Protein AF-A0A7W1KP41-F1 (afdb_monomer_lite)

Foldseek 3Di:
DDPVVVVVVVVVCCCVVVVVVVVVLVVVCVPDPLLRVLVVVVVVVVVVVQVVCVVVVNDHDDPVNVVVCVVVVCCCRVVNRSVSD

Structure (mmCIF, N/CA/C/O backbone):
data_AF-A0A7W1KP41-F1
#
_entry.id   AF-A0A7W1KP41-F1
#
loop_
_atom_site.group_PDB
_atom_site.id
_atom_site.type_symbol
_atom_site.label_atom_id
_atom_site.label_alt_id
_atom_site.label_comp_id
_atom_site.label_asym_id
_atom_site.label_entity_id
_atom_site.label_seq_id
_atom_site.pdbx_PDB_ins_code
_atom_site.Cartn_x
_atom_site.Cartn_y
_atom_site.Cartn_z
_atom_site.occupancy
_atom_site.B_iso_or_equiv
_atom_site.auth_seq_id
_atom_site.auth_comp_id
_atom_site.auth_asym_id
_atom_site.auth_atom_id
_atom_site.pdbx_PDB_model_num
ATOM 1 N N . MET A 1 1 ? -7.142 -34.700 2.850 1.00 63.41 1 MET A N 1
ATOM 2 C CA . MET A 1 1 ? -5.903 -34.072 2.326 1.00 63.41 1 MET A CA 1
ATOM 3 C C . MET A 1 1 ? -4.867 -33.981 3.436 1.00 63.41 1 MET A C 1
ATOM 5 O O . MET A 1 1 ? -5.101 -33.265 4.404 1.00 63.41 1 MET A O 1
ATOM 9 N N . GLY A 1 2 ? -3.759 -34.720 3.329 1.00 84.06 2 GLY A N 1
ATOM 10 C CA . GLY A 1 2 ? -2.669 -34.653 4.310 1.00 84.06 2 GLY A CA 1
ATOM 11 C C . GLY A 1 2 ? -1.972 -33.287 4.314 1.00 84.06 2 GLY A C 1
ATOM 12 O O . GLY A 1 2 ? -1.969 -32.587 3.301 1.00 84.06 2 GLY A O 1
ATOM 13 N N . THR A 1 3 ? -1.365 -32.909 5.441 1.00 87.75 3 THR A N 1
ATOM 14 C CA . THR A 1 3 ? -0.712 -31.602 5.658 1.00 87.75 3 THR A CA 1
ATOM 15 C C . THR A 1 3 ? 0.293 -31.235 4.558 1.00 87.75 3 THR A C 1
ATOM 17 O O . THR A 1 3 ? 0.340 -30.087 4.132 1.00 87.75 3 THR A O 1
ATOM 20 N N . ARG A 1 4 ? 1.022 -32.218 4.011 1.00 90.19 4 ARG A N 1
ATOM 21 C CA . ARG A 1 4 ? 1.995 -32.022 2.918 1.00 90.19 4 ARG A CA 1
ATOM 22 C C . ARG A 1 4 ? 1.365 -31.482 1.629 1.00 90.19 4 ARG A C 1
ATOM 24 O O . ARG A 1 4 ? 1.933 -30.600 0.999 1.00 90.19 4 ARG A O 1
ATOM 31 N N . TRP A 1 5 ? 0.171 -31.956 1.272 1.00 93.69 5 TRP A N 1
ATOM 32 C CA . TRP A 1 5 ? -0.550 -31.481 0.086 1.00 93.69 5 TRP A CA 1
ATOM 33 C C . TRP A 1 5 ? -1.063 -30.051 0.254 1.00 93.69 5 TRP A C 1
ATOM 35 O O . TRP A 1 5 ? -1.014 -29.269 -0.690 1.00 93.69 5 TRP A O 1
ATOM 45 N N . LYS A 1 6 ? -1.500 -29.682 1.465 1.00 91.62 6 LYS A N 1
ATOM 46 C CA . LYS A 1 6 ? -1.883 -28.296 1.775 1.00 91.62 6 LYS A CA 1
ATOM 47 C C . LYS A 1 6 ? -0.688 -27.350 1.643 1.00 91.62 6 LYS A C 1
ATOM 49 O O . LYS A 1 6 ? -0.832 -26.280 1.067 1.00 91.62 6 LYS A O 1
ATOM 54 N N . ILE A 1 7 ? 0.486 -27.772 2.121 1.00 93.88 7 ILE A N 1
ATOM 55 C CA . ILE A 1 7 ? 1.735 -27.008 1.993 1.00 93.88 7 ILE A CA 1
ATOM 56 C C . ILE A 1 7 ? 2.117 -26.839 0.517 1.00 93.88 7 ILE A C 1
ATOM 58 O O . ILE A 1 7 ? 2.380 -25.721 0.090 1.00 93.88 7 ILE A O 1
ATOM 62 N N . ALA A 1 8 ? 2.090 -27.913 -0.276 1.00 95.50 8 ALA A N 1
ATOM 63 C CA . ALA A 1 8 ? 2.421 -27.846 -1.701 1.00 95.50 8 ALA A CA 1
ATOM 64 C C . ALA A 1 8 ? 1.507 -26.876 -2.469 1.00 95.50 8 ALA A C 1
ATOM 66 O O . ALA A 1 8 ? 1.990 -26.056 -3.245 1.00 95.50 8 ALA A O 1
ATOM 67 N N . ILE A 1 9 ? 0.197 -26.919 -2.206 1.00 95.12 9 ILE A N 1
ATOM 68 C CA . ILE A 1 9 ? -0.769 -26.001 -2.825 1.00 95.12 9 ILE A CA 1
ATOM 69 C C . ILE A 1 9 ? -0.543 -24.561 -2.354 1.00 95.12 9 ILE A C 1
ATOM 71 O O . ILE A 1 9 ? -0.616 -23.645 -3.168 1.00 95.12 9 ILE A O 1
ATOM 75 N N . ALA A 1 10 ? -0.229 -24.346 -1.073 1.00 92.81 10 ALA A N 1
ATOM 76 C CA . ALA A 1 10 ? 0.096 -23.017 -0.563 1.00 92.81 10 ALA A CA 1
ATOM 77 C C . ALA A 1 10 ? 1.338 -22.434 -1.257 1.00 92.81 10 ALA A C 1
ATOM 79 O O . ALA A 1 10 ? 1.294 -21.295 -1.713 1.00 92.81 10 ALA A O 1
ATOM 80 N N . PHE A 1 11 ? 2.407 -23.222 -1.417 1.00 95.06 11 PHE A N 1
ATOM 81 C CA . PHE A 1 11 ? 3.593 -22.798 -2.167 1.00 95.06 11 PHE A CA 1
ATOM 82 C C . PHE A 1 11 ? 3.278 -22.516 -3.631 1.00 95.06 11 PHE A C 1
ATOM 84 O O . PHE A 1 11 ? 3.682 -21.480 -4.148 1.00 95.06 11 PHE A O 1
ATOM 91 N N . PHE A 1 12 ? 2.530 -23.400 -4.291 1.00 95.25 12 PHE A N 1
ATOM 92 C CA . PHE A 1 12 ? 2.112 -23.189 -5.673 1.00 95.25 12 PHE A CA 1
ATOM 93 C C . PHE A 1 12 ? 1.336 -21.876 -5.830 1.00 95.25 12 PHE A C 1
ATOM 95 O O . PHE A 1 12 ? 1.660 -21.074 -6.701 1.00 95.25 12 PHE A O 1
ATOM 102 N N . ALA A 1 13 ? 0.366 -21.615 -4.950 1.00 93.50 13 ALA A N 1
ATOM 103 C CA . ALA A 1 13 ? -0.401 -20.376 -4.958 1.00 93.50 13 ALA A CA 1
ATOM 104 C C . ALA A 1 13 ? 0.505 -19.153 -4.760 1.00 93.50 13 ALA A C 1
ATOM 106 O O . ALA A 1 13 ? 0.412 -18.201 -5.530 1.00 93.50 13 ALA A O 1
ATOM 107 N N . VAL A 1 14 ? 1.416 -19.190 -3.782 1.00 92.75 14 VAL A N 1
ATOM 108 C CA . VAL A 1 14 ? 2.383 -18.103 -3.572 1.00 92.75 14 VAL A CA 1
ATOM 109 C C . VAL A 1 14 ? 3.203 -17.872 -4.838 1.00 92.75 14 VAL A C 1
ATOM 111 O O . VAL A 1 14 ? 3.203 -16.757 -5.341 1.00 92.75 14 VAL A O 1
ATOM 114 N N . TYR A 1 15 ? 3.830 -18.903 -5.407 1.00 91.94 15 TYR A N 1
ATOM 115 C CA . TYR A 1 15 ? 4.679 -18.748 -6.591 1.00 91.94 15 TYR A CA 1
ATOM 116 C C . TYR A 1 15 ? 3.926 -18.235 -7.815 1.00 91.94 15 TYR A C 1
ATOM 118 O O . TYR A 1 15 ? 4.433 -17.359 -8.512 1.00 91.94 15 TYR A O 1
ATOM 126 N N . VAL A 1 16 ? 2.723 -18.744 -8.074 1.00 93.69 16 VAL A N 1
ATOM 127 C CA . VAL A 1 16 ? 1.944 -18.338 -9.246 1.00 93.69 16 VAL A CA 1
ATOM 128 C C . VAL A 1 16 ? 1.412 -16.920 -9.077 1.00 93.69 16 VAL A C 1
ATOM 130 O O . VAL A 1 16 ? 1.636 -16.082 -9.948 1.00 93.69 16 VAL A O 1
ATOM 133 N N . PHE A 1 17 ? 0.748 -16.617 -7.959 1.00 90.56 17 PHE A N 1
ATOM 134 C CA . PHE A 1 17 ? 0.137 -15.302 -7.771 1.00 90.56 17 PHE A CA 1
ATOM 135 C C . PHE A 1 17 ? 1.186 -14.205 -7.579 1.00 90.56 17 PHE A C 1
ATOM 137 O O . PHE A 1 17 ? 1.064 -13.152 -8.202 1.00 90.56 17 PHE A O 1
ATOM 144 N N . TRP A 1 18 ? 2.245 -14.441 -6.794 1.00 85.75 18 TRP A N 1
ATOM 145 C CA . TRP A 1 18 ? 3.330 -13.459 -6.684 1.00 85.75 18 TRP A CA 1
ATOM 146 C C . TRP A 1 18 ? 4.145 -13.359 -7.973 1.00 85.75 18 TRP A C 1
ATOM 148 O O . TRP A 1 18 ? 4.432 -12.250 -8.424 1.00 85.75 18 TRP A O 1
ATOM 158 N N . GLY A 1 19 ? 4.473 -14.482 -8.615 1.00 85.75 19 GLY A N 1
ATOM 159 C CA . GLY A 1 19 ? 5.206 -14.478 -9.882 1.00 85.75 19 GLY A CA 1
ATOM 160 C C . GLY A 1 19 ? 4.478 -13.688 -10.971 1.00 85.75 19 GLY A C 1
ATOM 161 O O . GLY A 1 19 ? 5.082 -12.850 -11.639 1.00 85.75 19 GLY A O 1
ATOM 162 N N . MET A 1 20 ? 3.160 -13.872 -11.091 1.00 87.56 20 MET A N 1
ATOM 163 C CA . MET A 1 20 ? 2.335 -13.122 -12.038 1.00 87.56 20 MET A CA 1
ATOM 164 C C . MET A 1 20 ? 2.348 -11.617 -11.752 1.00 87.56 20 MET A C 1
ATOM 166 O O . MET A 1 20 ? 2.397 -10.824 -12.690 1.00 87.56 20 MET A O 1
ATOM 170 N N . THR A 1 21 ? 2.351 -11.205 -10.478 1.00 85.69 21 THR A N 1
ATOM 171 C CA . THR A 1 21 ? 2.432 -9.776 -10.141 1.00 85.69 21 THR A CA 1
ATOM 172 C C . THR A 1 21 ? 3.764 -9.149 -10.542 1.00 85.69 21 THR A C 1
ATOM 174 O O . THR A 1 21 ? 3.750 -8.032 -11.050 1.00 85.69 21 THR A O 1
ATOM 177 N N . TYR A 1 22 ? 4.886 -9.866 -10.411 1.00 84.94 22 TYR A N 1
ATOM 178 C CA . TYR A 1 22 ? 6.183 -9.380 -10.896 1.00 84.94 22 TYR A CA 1
ATOM 179 C C . TYR A 1 22 ? 6.222 -9.262 -12.417 1.00 84.94 22 TYR A C 1
ATOM 181 O O . TYR A 1 22 ? 6.716 -8.270 -12.947 1.00 84.94 22 TYR A O 1
ATOM 189 N N . LEU A 1 23 ? 5.657 -10.242 -13.127 1.00 86.06 23 LEU A N 1
ATOM 190 C CA . LEU A 1 23 ? 5.552 -10.176 -14.582 1.00 86.06 23 LEU A CA 1
ATOM 191 C C . LEU A 1 23 ? 4.711 -8.971 -15.027 1.00 86.06 23 LEU A C 1
ATOM 193 O O . LEU A 1 23 ? 5.112 -8.240 -15.928 1.00 86.06 23 LEU A O 1
ATOM 197 N N . ALA A 1 24 ? 3.571 -8.737 -14.372 1.00 86.88 24 ALA A N 1
ATOM 198 C CA . ALA A 1 24 ? 2.711 -7.594 -14.658 1.00 86.88 24 ALA A CA 1
ATOM 199 C C . ALA A 1 24 ? 3.401 -6.254 -14.355 1.00 86.88 24 ALA A C 1
ATOM 201 O O . ALA A 1 24 ? 3.277 -5.327 -15.149 1.00 86.88 24 ALA A O 1
ATOM 202 N N . MET A 1 25 ? 4.146 -6.156 -13.245 1.00 86.19 25 MET A N 1
ATOM 203 C CA . MET A 1 25 ? 4.949 -4.971 -12.918 1.00 86.19 25 MET A CA 1
ATOM 204 C C . MET A 1 25 ? 5.981 -4.697 -14.002 1.00 86.19 25 MET A C 1
ATOM 206 O O . MET A 1 25 ? 5.980 -3.599 -14.543 1.00 86.19 25 MET A O 1
ATOM 210 N N . ARG A 1 26 ? 6.768 -5.707 -14.394 1.00 85.31 26 ARG A N 1
ATOM 211 C CA . ARG A 1 26 ? 7.792 -5.574 -15.438 1.00 85.31 26 ARG A CA 1
ATOM 212 C C . ARG A 1 26 ? 7.234 -4.970 -16.729 1.00 85.31 26 ARG A C 1
ATOM 214 O O . ARG A 1 26 ? 7.871 -4.102 -17.305 1.00 85.31 26 ARG A O 1
ATOM 221 N N . VAL A 1 27 ? 6.060 -5.419 -17.173 1.00 90.50 27 VAL A N 1
ATOM 222 C CA . VAL A 1 27 ? 5.422 -4.887 -18.390 1.00 90.50 27 VAL A CA 1
ATOM 223 C C . VAL A 1 27 ? 4.837 -3.492 -18.148 1.00 90.50 27 VAL A C 1
ATOM 225 O O . VAL A 1 27 ? 4.958 -2.610 -18.991 1.00 90.50 27 VAL A O 1
ATOM 228 N N . ALA A 1 28 ? 4.203 -3.259 -16.997 1.00 87.00 28 ALA A N 1
ATOM 229 C CA . ALA A 1 28 ? 3.575 -1.977 -16.691 1.00 87.00 28 ALA A CA 1
ATOM 230 C C . ALA A 1 28 ? 4.594 -0.836 -16.558 1.00 87.00 28 ALA A C 1
ATOM 232 O O . ALA A 1 28 ? 4.304 0.285 -16.985 1.00 87.00 28 ALA A O 1
ATOM 233 N N . VAL A 1 29 ? 5.782 -1.110 -16.004 1.00 87.75 29 VAL A N 1
ATOM 234 C CA . VAL A 1 29 ? 6.813 -0.082 -15.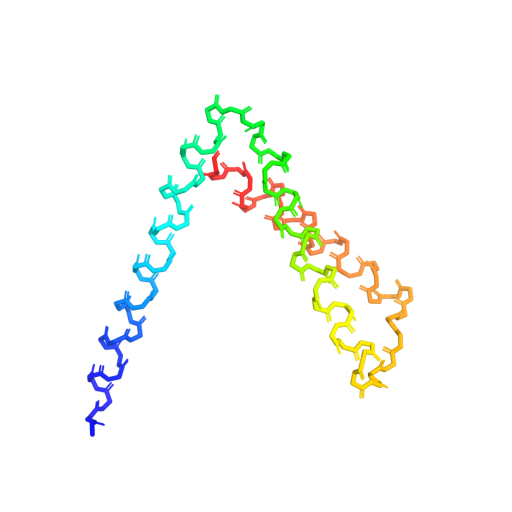802 1.00 87.75 29 VAL A CA 1
ATOM 235 C C . VAL A 1 29 ? 7.451 0.420 -17.096 1.00 87.75 29 VAL A C 1
ATOM 237 O O . VAL A 1 29 ? 8.039 1.498 -17.105 1.00 87.75 29 VAL A O 1
ATOM 240 N N . GLU A 1 30 ? 7.272 -0.299 -18.207 1.00 88.75 30 GLU A N 1
ATOM 241 C CA . GLU A 1 30 ? 7.672 0.177 -19.537 1.00 88.75 30 GLU A CA 1
ATOM 242 C C . GLU A 1 30 ? 6.871 1.415 -19.974 1.00 88.75 30 GLU A C 1
ATOM 244 O O . GLU A 1 30 ? 7.350 2.198 -20.789 1.00 88.75 30 GLU A O 1
ATOM 249 N N . GLN A 1 31 ? 5.659 1.603 -19.435 1.00 90.62 31 GLN A N 1
ATOM 250 C CA . GLN A 1 31 ? 4.744 2.691 -19.807 1.00 90.62 31 GLN A CA 1
ATOM 251 C C . GLN A 1 31 ? 4.412 3.629 -18.636 1.00 90.62 31 GLN A C 1
ATOM 253 O O . GLN A 1 31 ? 4.058 4.788 -18.847 1.00 90.62 31 GLN A O 1
ATOM 258 N N . ILE A 1 32 ? 4.496 3.140 -17.396 1.00 88.12 32 ILE A N 1
ATOM 259 C CA . ILE A 1 32 ? 4.101 3.865 -16.184 1.00 88.12 32 ILE A CA 1
ATOM 260 C C . ILE A 1 32 ? 5.298 3.927 -15.229 1.00 88.12 32 ILE A C 1
ATOM 262 O O . ILE A 1 32 ? 5.831 2.883 -14.878 1.00 88.12 32 ILE A O 1
ATOM 266 N N . PRO A 1 33 ? 5.694 5.101 -14.707 1.00 88.50 33 PRO A N 1
ATOM 267 C CA . PRO A 1 33 ? 6.785 5.181 -13.739 1.00 88.50 33 PRO A CA 1
ATOM 268 C C . PRO A 1 33 ? 6.580 4.233 -12.534 1.00 88.50 33 PRO A C 1
ATOM 270 O O . PRO A 1 33 ? 5.478 4.222 -11.969 1.00 88.50 33 PRO A O 1
ATOM 273 N N . PRO A 1 34 ? 7.614 3.496 -12.077 1.00 84.75 34 PRO A N 1
ATOM 274 C CA . PRO A 1 34 ? 7.477 2.446 -11.059 1.00 84.75 34 PRO A CA 1
ATOM 275 C C . PRO A 1 34 ? 6.776 2.891 -9.772 1.00 84.75 34 PRO A C 1
ATOM 277 O O . PRO A 1 34 ? 5.851 2.234 -9.293 1.00 84.75 34 PRO A O 1
ATOM 280 N N . TYR A 1 35 ? 7.137 4.062 -9.238 1.00 84.75 35 TYR A N 1
ATOM 281 C CA . TYR A 1 35 ? 6.511 4.598 -8.026 1.00 84.75 35 TYR A CA 1
ATOM 282 C C . TYR A 1 35 ? 5.039 4.975 -8.220 1.00 84.75 35 TYR A C 1
ATOM 284 O O . TYR A 1 35 ? 4.244 4.816 -7.294 1.00 84.75 35 TYR A O 1
ATOM 292 N N . LEU A 1 36 ? 4.656 5.443 -9.412 1.00 87.75 36 LEU A N 1
ATOM 293 C CA . LEU A 1 36 ? 3.265 5.774 -9.723 1.00 87.75 36 LEU A CA 1
ATOM 294 C C . LEU A 1 36 ? 2.430 4.499 -9.896 1.00 87.75 36 LEU A C 1
ATOM 296 O O . LEU A 1 36 ? 1.308 4.411 -9.391 1.00 87.75 36 LEU A O 1
ATOM 300 N N . MET A 1 37 ? 2.996 3.484 -10.548 1.00 87.69 37 MET A N 1
ATOM 301 C CA . MET A 1 37 ? 2.373 2.171 -10.688 1.00 87.69 37 MET A CA 1
ATOM 302 C C . MET A 1 37 ? 2.164 1.503 -9.318 1.00 87.69 37 MET A C 1
ATOM 304 O O . MET A 1 37 ? 1.045 1.121 -8.974 1.00 87.69 37 MET A O 1
ATOM 308 N N . ALA A 1 38 ? 3.211 1.421 -8.494 1.00 86.62 38 ALA A N 1
ATOM 309 C CA . ALA A 1 38 ? 3.109 0.874 -7.146 1.00 86.62 38 ALA A CA 1
ATOM 310 C C . ALA A 1 38 ? 2.135 1.697 -6.286 1.00 86.62 38 ALA A C 1
ATOM 312 O O . ALA A 1 38 ? 1.221 1.138 -5.678 1.00 86.62 38 ALA A O 1
ATOM 313 N N . GLY A 1 39 ? 2.278 3.026 -6.279 1.00 88.56 39 GLY A N 1
ATOM 314 C CA . GLY A 1 39 ? 1.459 3.936 -5.479 1.00 88.56 39 GLY A CA 1
ATOM 315 C C . GLY A 1 39 ? -0.025 3.826 -5.802 1.00 88.56 39 GLY A C 1
ATOM 316 O O . GLY A 1 39 ? -0.837 3.647 -4.896 1.00 88.56 39 GLY A O 1
ATOM 317 N N . SER A 1 40 ? -0.383 3.842 -7.087 1.00 90.50 40 SER A N 1
ATOM 318 C CA . SER A 1 40 ? -1.776 3.692 -7.522 1.00 90.50 40 SER A CA 1
ATOM 319 C C . SER A 1 40 ? -2.391 2.370 -7.056 1.00 90.50 40 SER A C 1
ATOM 321 O O . SER A 1 40 ? -3.513 2.371 -6.553 1.00 90.50 40 SER A O 1
ATOM 323 N N . ARG A 1 41 ? -1.646 1.257 -7.107 1.00 88.56 41 ARG A N 1
ATOM 324 C CA . ARG A 1 41 ? -2.111 -0.042 -6.596 1.00 88.56 41 ARG A CA 1
ATOM 325 C C . ARG A 1 41 ? -2.407 -0.003 -5.096 1.00 88.56 41 ARG A C 1
ATOM 327 O O . ARG A 1 41 ? -3.451 -0.497 -4.673 1.00 88.56 41 ARG A O 1
ATOM 334 N N . PHE A 1 42 ? -1.510 0.577 -4.295 1.00 89.00 42 PHE A N 1
ATOM 335 C CA . PHE A 1 42 ? -1.705 0.700 -2.846 1.00 89.00 42 PHE A CA 1
ATOM 336 C C . PHE A 1 42 ? -2.876 1.623 -2.503 1.00 89.00 42 PHE A C 1
ATOM 338 O O . PHE A 1 42 ? -3.669 1.290 -1.623 1.00 89.00 42 PHE A O 1
ATOM 345 N N . VAL A 1 43 ? -3.028 2.741 -3.218 1.00 92.31 43 VAL A N 1
ATOM 346 C CA . VAL A 1 43 ? -4.149 3.670 -3.021 1.00 92.31 43 VAL A CA 1
ATOM 347 C C . VAL A 1 43 ? -5.474 3.005 -3.398 1.00 92.31 43 VAL A C 1
ATOM 349 O O . VAL A 1 43 ? -6.410 3.048 -2.607 1.00 92.31 43 VAL A O 1
ATOM 352 N N . LEU A 1 44 ? -5.551 2.319 -4.543 1.00 94.69 44 LEU A N 1
ATOM 353 C CA . LEU A 1 44 ? -6.745 1.574 -4.959 1.00 94.69 44 LEU A CA 1
ATOM 354 C C . LEU A 1 44 ? -7.126 0.490 -3.944 1.00 94.69 44 LEU A C 1
ATOM 356 O O . LEU A 1 44 ? -8.273 0.445 -3.501 1.00 94.69 44 LEU A O 1
ATOM 360 N N . ALA A 1 45 ? -6.172 -0.345 -3.525 1.00 92.81 45 ALA A N 1
ATOM 361 C CA . ALA A 1 45 ? -6.420 -1.385 -2.527 1.00 92.81 45 ALA A CA 1
ATOM 362 C C . ALA A 1 45 ? -6.857 -0.792 -1.177 1.00 92.81 45 ALA A C 1
ATOM 364 O O . ALA A 1 45 ? -7.827 -1.260 -0.580 1.00 92.81 45 ALA A O 1
ATOM 365 N N . GLY A 1 46 ? -6.181 0.265 -0.719 1.00 93.38 46 GLY A N 1
ATOM 366 C CA . GLY A 1 46 ? -6.521 0.975 0.511 1.00 93.38 46 GLY A CA 1
ATOM 367 C C . GLY A 1 46 ? -7.918 1.593 0.465 1.00 93.38 46 GLY A C 1
ATOM 368 O O . GLY A 1 46 ? -8.668 1.449 1.425 1.00 93.38 46 GLY A O 1
ATOM 369 N N . MET A 1 47 ? -8.307 2.210 -0.655 1.00 95.81 47 MET A N 1
ATOM 370 C CA . MET A 1 47 ? -9.655 2.758 -0.846 1.00 95.81 47 MET A CA 1
ATOM 371 C C . MET A 1 47 ? -10.724 1.667 -0.814 1.00 95.81 47 MET A C 1
ATOM 373 O O . MET A 1 47 ? -11.720 1.827 -0.113 1.00 95.81 47 MET A O 1
ATOM 377 N N . ILE A 1 48 ? -10.514 0.548 -1.515 1.00 96.88 48 ILE A N 1
ATOM 378 C CA . ILE A 1 48 ? -11.454 -0.584 -1.510 1.00 96.88 48 ILE A CA 1
ATOM 379 C C . ILE A 1 48 ? -11.643 -1.107 -0.083 1.00 96.88 48 ILE A C 1
ATOM 381 O O . ILE A 1 48 ? -12.776 -1.253 0.376 1.00 96.88 48 ILE A O 1
ATOM 385 N N . LEU A 1 49 ? -10.545 -1.343 0.641 1.00 94.75 49 LEU A N 1
ATOM 386 C CA . LEU A 1 49 ? -10.593 -1.830 2.020 1.00 94.75 49 LEU A CA 1
ATOM 387 C C . LEU A 1 49 ? -11.238 -0.819 2.968 1.00 94.75 49 LEU A C 1
ATOM 389 O O . LEU A 1 49 ? -12.021 -1.208 3.832 1.00 94.75 49 LEU A O 1
ATOM 393 N N . PHE A 1 50 ? -10.944 0.469 2.799 1.00 94.81 50 PHE A N 1
ATOM 394 C CA . PHE A 1 50 ? -11.536 1.532 3.599 1.00 94.81 50 PHE A CA 1
ATOM 395 C C . PHE A 1 50 ? -13.050 1.602 3.388 1.00 94.81 50 PHE A C 1
ATOM 397 O O . PHE A 1 50 ? -13.801 1.549 4.359 1.00 94.81 50 PHE A O 1
ATOM 404 N N . VAL A 1 51 ? -13.510 1.659 2.134 1.00 96.50 51 VAL A N 1
ATOM 405 C CA . VAL A 1 51 ? -14.943 1.678 1.800 1.00 96.50 51 VAL A CA 1
ATOM 406 C C . VAL A 1 51 ? -15.635 0.432 2.342 1.00 96.50 51 VAL A C 1
ATOM 408 O O . VAL A 1 51 ? -16.695 0.541 2.953 1.00 96.50 51 VAL A O 1
ATOM 411 N N . TRP A 1 52 ? -15.018 -0.739 2.187 1.00 97.19 52 TRP A N 1
ATOM 412 C CA . TRP A 1 52 ? -15.566 -1.988 2.701 1.00 97.19 52 TRP A CA 1
ATOM 413 C C . TRP A 1 52 ? -15.689 -1.994 4.231 1.00 97.19 52 TRP A C 1
ATOM 415 O O . TRP A 1 52 ? -16.760 -2.299 4.753 1.00 97.19 52 TRP A O 1
ATOM 425 N N . ALA A 1 53 ? -14.645 -1.593 4.961 1.00 95.31 53 ALA A N 1
ATOM 426 C CA . ALA A 1 53 ? -14.675 -1.511 6.422 1.00 95.31 53 ALA A CA 1
ATOM 427 C C . ALA A 1 53 ? -15.744 -0.522 6.913 1.00 95.31 53 ALA A C 1
ATOM 429 O O . ALA A 1 53 ? -16.548 -0.839 7.791 1.00 95.31 53 ALA A O 1
ATOM 430 N N . ARG A 1 54 ? -15.827 0.657 6.281 1.00 95.19 54 ARG A N 1
ATOM 431 C CA . ARG A 1 54 ? -16.864 1.653 6.586 1.00 95.19 54 ARG A CA 1
ATOM 432 C C . ARG A 1 54 ? -18.269 1.133 6.279 1.00 95.19 54 ARG A C 1
ATOM 434 O O . ARG A 1 54 ? -19.172 1.376 7.073 1.00 95.19 54 ARG A O 1
ATOM 441 N N . GLY A 1 55 ? -18.440 0.378 5.193 1.00 95.44 55 GLY A N 1
ATOM 442 C CA . GLY A 1 55 ? -19.704 -0.260 4.818 1.00 95.44 55 GLY A CA 1
ATOM 443 C C . GLY A 1 55 ? -20.172 -1.344 5.794 1.00 95.44 55 GLY A C 1
ATOM 444 O O . GLY A 1 55 ? -21.373 -1.547 5.940 1.00 95.44 55 GLY A O 1
ATOM 445 N N . ARG A 1 56 ? -19.254 -1.999 6.516 1.00 96.75 56 ARG A N 1
ATOM 446 C CA . ARG A 1 56 ? -19.591 -2.952 7.592 1.00 96.75 56 ARG A CA 1
ATOM 447 C C . ARG A 1 56 ? -19.931 -2.289 8.930 1.00 96.75 56 ARG A C 1
ATOM 449 O O . ARG A 1 56 ? -20.341 -2.983 9.854 1.00 96.75 56 ARG A O 1
ATOM 456 N N . GLY A 1 57 ? -19.759 -0.972 9.042 1.00 94.62 57 GLY A N 1
ATOM 457 C CA . GLY A 1 57 ? -19.960 -0.235 10.288 1.00 94.62 57 GLY A CA 1
ATOM 458 C C . GLY A 1 57 ? -18.736 -0.194 11.208 1.00 94.62 57 GLY A C 1
ATOM 459 O O . GLY A 1 57 ? -18.857 0.308 12.324 1.00 94.62 57 GLY A O 1
ATOM 460 N N . ASP A 1 58 ? -17.559 -0.652 10.757 1.00 94.00 58 ASP A N 1
ATOM 461 C CA . ASP A 1 58 ? -16.321 -0.565 11.546 1.00 94.00 58 ASP A CA 1
ATOM 462 C C . ASP A 1 58 ? -15.997 0.908 11.841 1.00 94.00 58 ASP A C 1
ATOM 464 O O . ASP A 1 58 ? -16.106 1.728 10.926 1.00 94.00 58 ASP A O 1
ATOM 468 N N . PRO A 1 59 ? -15.580 1.289 13.063 1.00 92.25 59 PRO A N 1
ATOM 469 C CA . PRO A 1 59 ? -15.327 2.684 13.416 1.00 92.25 59 PRO A CA 1
ATOM 470 C C . PRO A 1 59 ? -14.309 3.345 12.477 1.00 92.25 59 PRO A C 1
ATOM 472 O O . PRO A 1 59 ? -13.373 2.712 11.986 1.00 92.25 59 PRO A O 1
ATOM 475 N N . ALA A 1 60 ? -14.492 4.643 12.219 1.00 93.00 60 ALA A N 1
ATOM 476 C CA . ALA A 1 60 ? -13.579 5.386 11.357 1.00 93.00 60 ALA A CA 1
ATOM 477 C C . ALA A 1 60 ? -12.145 5.370 11.936 1.00 93.00 60 ALA A C 1
ATOM 479 O O . ALA A 1 60 ? -11.980 5.472 13.156 1.00 93.00 60 ALA A O 1
ATOM 480 N N . PRO A 1 61 ? -11.097 5.264 11.095 1.00 92.94 61 PRO A N 1
ATOM 481 C CA . PRO A 1 61 ? -9.727 5.248 11.583 1.00 92.94 61 PRO A CA 1
ATOM 482 C C . PRO A 1 61 ? -9.385 6.552 12.306 1.00 92.94 61 PRO A C 1
ATOM 484 O O . PRO A 1 61 ? -9.671 7.647 11.820 1.00 92.94 61 PRO A O 1
ATOM 487 N N . THR A 1 62 ? -8.739 6.431 13.462 1.00 95.31 62 THR A N 1
ATOM 488 C CA . THR A 1 62 ? -8.256 7.571 14.241 1.00 95.31 62 THR A CA 1
ATOM 489 C C . THR A 1 62 ? -7.020 8.189 13.584 1.00 95.31 62 THR A C 1
ATOM 491 O O . THR A 1 62 ? -6.361 7.572 12.743 1.00 95.31 62 THR A O 1
ATOM 494 N N . ALA A 1 63 ? -6.635 9.395 14.009 1.00 94.62 63 ALA A N 1
ATOM 495 C CA . ALA A 1 63 ? -5.399 10.034 13.547 1.00 94.62 63 ALA A CA 1
ATOM 496 C C . ALA A 1 63 ? -4.146 9.169 13.798 1.00 94.62 63 ALA A C 1
ATOM 498 O O . ALA A 1 63 ? -3.196 9.210 13.017 1.00 94.62 63 ALA A O 1
ATOM 499 N N . GLN A 1 64 ? -4.148 8.351 14.857 1.00 95.75 64 GLN A N 1
ATOM 500 C CA . GLN A 1 64 ? -3.064 7.411 15.138 1.00 95.75 64 GLN A CA 1
ATOM 501 C C . GLN A 1 64 ? -3.008 6.284 14.099 1.00 95.75 64 GLN A C 1
ATOM 503 O O . GLN A 1 64 ? -1.921 5.966 13.618 1.00 95.75 64 GLN A O 1
ATOM 508 N N . HIS A 1 65 ? -4.159 5.729 13.701 1.00 94.06 65 HIS A N 1
ATOM 509 C CA . HIS A 1 65 ? -4.225 4.721 12.639 1.00 94.06 65 HIS A CA 1
ATOM 510 C C . HIS A 1 65 ? -3.735 5.281 11.301 1.00 94.06 65 HIS A C 1
ATOM 512 O O . HIS A 1 65 ? -2.955 4.623 10.619 1.00 94.06 65 HIS A O 1
ATOM 518 N N . TRP A 1 66 ? -4.113 6.516 10.958 1.00 94.75 66 TR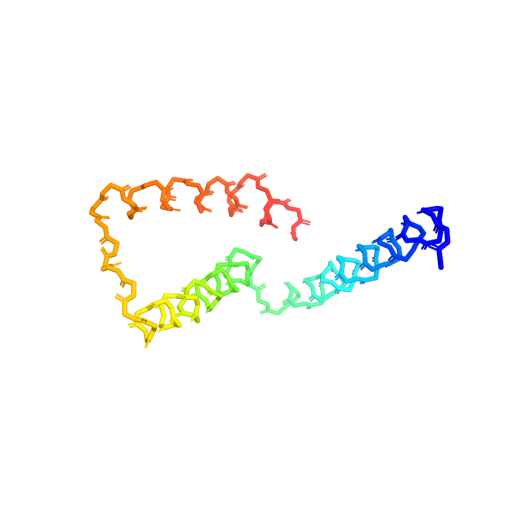P A N 1
ATOM 519 C CA . TRP A 1 66 ? -3.631 7.178 9.744 1.00 94.75 66 TRP A CA 1
ATOM 520 C C . TRP A 1 66 ? -2.119 7.398 9.750 1.00 94.75 66 TRP A C 1
ATOM 522 O O . TRP A 1 66 ? -1.462 7.113 8.753 1.00 94.75 66 TRP A O 1
ATOM 532 N N . ARG A 1 67 ? -1.543 7.848 10.873 1.00 96.19 67 ARG A N 1
ATOM 533 C CA . ARG A 1 67 ? -0.085 8.003 11.004 1.00 96.19 67 ARG A CA 1
ATOM 534 C C . ARG A 1 67 ? 0.640 6.668 10.870 1.00 96.19 67 ARG A C 1
ATOM 536 O O . ARG A 1 67 ? 1.603 6.582 10.117 1.00 96.19 67 ARG A O 1
ATOM 543 N N . ALA A 1 68 ? 0.167 5.629 11.557 1.00 94.38 68 ALA A N 1
ATOM 544 C CA . ALA A 1 68 ? 0.754 4.296 11.459 1.00 94.38 68 ALA A CA 1
ATOM 545 C C . ALA A 1 68 ? 0.678 3.752 10.022 1.00 94.38 68 ALA A C 1
ATOM 547 O O . ALA A 1 68 ? 1.683 3.284 9.491 1.00 94.38 68 ALA A O 1
ATOM 548 N N . ALA A 1 69 ? -0.477 3.885 9.365 1.00 92.56 69 ALA A N 1
ATOM 549 C CA . ALA A 1 69 ? -0.666 3.474 7.977 1.00 92.56 69 ALA A CA 1
ATOM 550 C C . ALA A 1 69 ? 0.232 4.258 7.009 1.00 92.56 69 ALA A C 1
ATOM 552 O O . ALA A 1 69 ? 0.796 3.661 6.097 1.00 92.56 69 ALA A O 1
ATOM 553 N N . ALA A 1 70 ? 0.412 5.56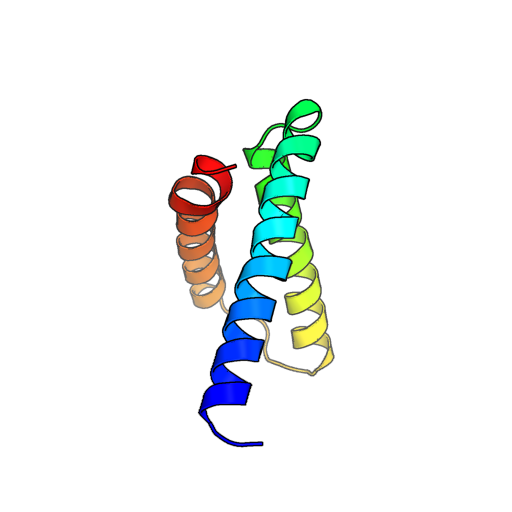5 7.222 1.00 92.31 70 ALA A N 1
ATOM 554 C CA . ALA A 1 70 ? 1.307 6.389 6.413 1.00 92.31 70 ALA A CA 1
ATOM 555 C C . ALA A 1 70 ? 2.771 5.955 6.562 1.00 92.31 70 ALA A C 1
ATOM 557 O O . ALA A 1 70 ? 3.463 5.806 5.559 1.00 92.31 70 ALA A O 1
ATOM 558 N N . VAL A 1 71 ? 3.232 5.694 7.790 1.00 94.06 71 VAL A N 1
ATOM 559 C CA . VAL A 1 71 ? 4.600 5.219 8.051 1.00 94.06 71 VAL A CA 1
ATOM 560 C C . VAL A 1 71 ? 4.827 3.846 7.419 1.00 94.06 71 VAL A C 1
ATOM 562 O O . VAL A 1 71 ? 5.757 3.677 6.634 1.00 94.06 71 VAL A O 1
ATOM 565 N N . VAL A 1 72 ? 3.956 2.874 7.704 1.00 91.88 72 VAL A N 1
ATOM 566 C CA . VAL A 1 72 ? 4.064 1.514 7.152 1.00 91.88 72 VAL A CA 1
ATOM 567 C C . VAL A 1 72 ? 3.969 1.537 5.627 1.00 91.88 72 VAL A C 1
ATOM 569 O O . VAL A 1 72 ? 4.79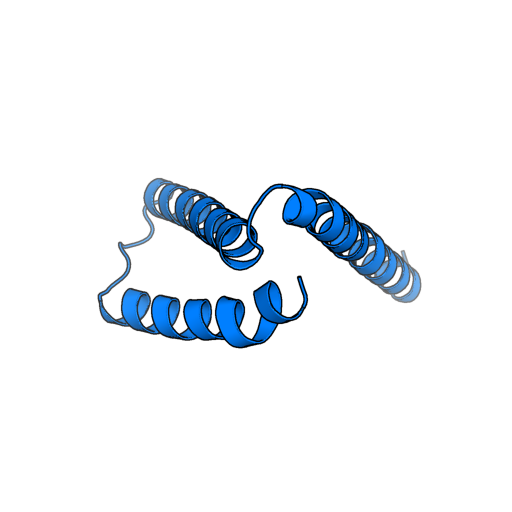6 0.930 4.954 1.00 91.88 72 VAL A O 1
ATOM 572 N N . GLY A 1 73 ? 3.006 2.273 5.071 1.00 90.19 73 GLY A N 1
ATOM 573 C CA . GLY A 1 73 ? 2.833 2.429 3.630 1.00 90.19 73 GLY A CA 1
ATOM 574 C C . GLY A 1 73 ? 4.050 3.058 2.955 1.00 90.19 73 GLY A C 1
ATOM 575 O O . GLY A 1 73 ? 4.489 2.557 1.923 1.00 90.19 73 GLY A O 1
ATOM 57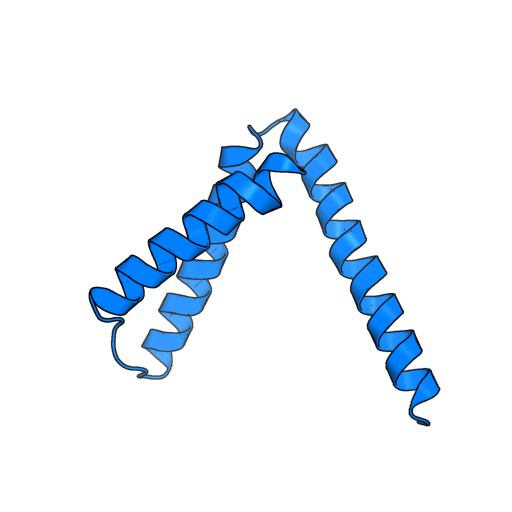6 N N . ALA A 1 74 ? 4.647 4.094 3.554 1.00 89.75 74 ALA A N 1
ATOM 577 C CA . ALA A 1 74 ? 5.856 4.728 3.032 1.00 89.75 74 ALA A CA 1
ATOM 578 C C . ALA A 1 74 ? 7.039 3.752 2.988 1.00 89.75 74 ALA A C 1
ATOM 580 O O . ALA A 1 74 ? 7.685 3.633 1.950 1.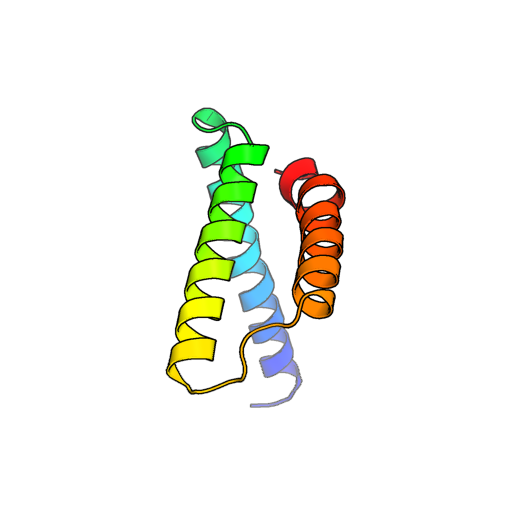00 89.75 74 ALA A O 1
ATOM 581 N N . PHE A 1 75 ? 7.290 2.999 4.063 1.00 89.69 75 PHE A N 1
ATOM 582 C CA . PHE A 1 75 ? 8.350 1.985 4.070 1.00 89.69 75 PHE A CA 1
ATOM 583 C C . PHE A 1 75 ? 8.080 0.847 3.078 1.00 89.69 75 PHE A C 1
ATOM 585 O O . PHE A 1 75 ? 8.994 0.414 2.377 1.00 89.69 75 PHE A O 1
ATOM 592 N N . LEU A 1 76 ? 6.828 0.392 2.964 1.00 86.06 76 LEU A N 1
ATOM 593 C CA . LEU A 1 76 ? 6.444 -0.639 1.998 1.00 86.06 76 LEU A CA 1
ATOM 594 C C . LEU A 1 76 ? 6.597 -0.174 0.551 1.00 86.06 76 LEU A C 1
ATOM 596 O O . LEU A 1 76 ? 6.951 -0.995 -0.295 1.00 86.06 76 LEU A O 1
ATOM 600 N N . LEU A 1 77 ? 6.333 1.100 0.259 1.00 84.00 77 LEU A N 1
ATOM 601 C CA . LEU A 1 77 ? 6.460 1.662 -1.081 1.00 84.00 77 LEU A CA 1
ATOM 602 C C . LEU A 1 77 ? 7.928 1.942 -1.424 1.00 84.00 77 LEU A C 1
ATOM 604 O O . LEU A 1 77 ? 8.414 1.445 -2.432 1.00 84.00 77 LEU A O 1
ATOM 608 N N . LEU A 1 78 ? 8.632 2.700 -0.579 1.00 81.69 78 LEU A N 1
ATOM 609 C CA . LEU A 1 78 ? 9.974 3.221 -0.860 1.00 81.69 78 LEU A CA 1
ATOM 610 C C . LEU A 1 78 ? 11.086 2.194 -0.622 1.00 81.69 78 LEU A C 1
ATOM 612 O O . LEU A 1 78 ? 12.081 2.202 -1.338 1.00 81.69 78 LEU A O 1
ATOM 616 N N . GLY A 1 79 ? 10.931 1.330 0.384 1.00 74.06 79 GLY A N 1
ATOM 617 C CA . GLY A 1 79 ? 11.944 0.339 0.752 1.00 74.06 79 GLY A CA 1
ATOM 618 C C . GLY A 1 79 ? 11.719 -1.041 0.138 1.00 74.06 79 GLY A C 1
ATOM 619 O O . GLY A 1 79 ? 12.692 -1.749 -0.112 1.00 74.06 79 GLY A O 1
ATOM 620 N N . GLY A 1 80 ? 10.460 -1.430 -0.101 1.00 72.56 80 GLY A N 1
ATOM 621 C CA . GLY A 1 80 ? 10.100 -2.801 -0.485 1.00 72.56 80 GLY A CA 1
ATOM 622 C C . GLY A 1 80 ? 9.576 -2.972 -1.911 1.00 72.56 80 GLY A C 1
ATOM 623 O O . GLY A 1 80 ? 10.190 -3.647 -2.723 1.00 72.56 80 GLY A O 1
ATOM 624 N N . ASN A 1 81 ? 8.390 -2.439 -2.211 1.00 70.62 81 ASN A N 1
ATOM 625 C CA . ASN A 1 81 ? 7.651 -2.805 -3.424 1.00 70.62 81 ASN A CA 1
ATOM 626 C C . ASN A 1 81 ? 8.102 -2.023 -4.659 1.00 70.62 81 ASN A C 1
ATOM 628 O O . ASN A 1 81 ? 8.179 -2.615 -5.726 1.00 70.62 81 ASN A O 1
ATOM 632 N N . ALA A 1 82 ? 8.383 -0.721 -4.543 1.00 65.94 82 ALA A N 1
ATOM 633 C CA . ALA A 1 82 ? 8.785 0.084 -5.699 1.00 65.94 82 ALA A CA 1
ATOM 634 C C . ALA A 1 82 ? 10.302 0.082 -5.946 1.00 65.94 82 ALA A C 1
ATOM 636 O O . ALA A 1 82 ? 10.733 0.466 -7.022 1.00 65.94 82 ALA A O 1
ATOM 637 N N . SER A 1 83 ? 11.108 -0.351 -4.972 1.00 62.75 83 SER A N 1
ATOM 638 C CA . SER A 1 83 ? 12.555 -0.566 -5.133 1.00 62.75 83 SER A CA 1
ATOM 639 C C . SER A 1 83 ? 12.890 -1.862 -5.880 1.00 62.75 83 SER A C 1
ATOM 641 O O . SER A 1 83 ? 13.995 -2.000 -6.395 1.00 62.75 83 SER A O 1
ATOM 643 N N . VAL A 1 84 ? 11.950 -2.811 -5.912 1.00 65.00 84 VAL A N 1
ATOM 644 C CA . VAL A 1 84 ? 12.082 -4.119 -6.576 1.00 65.00 84 VAL A CA 1
ATOM 645 C C . VAL A 1 84 ? 11.323 -4.160 -7.914 1.00 65.00 84 VAL A C 1
ATOM 647 O O . VAL A 1 84 ? 11.531 -5.087 -8.695 1.00 65.00 84 VAL A O 1
ATOM 650 N N . ALA A 1 85 ? 10.437 -3.186 -8.158 1.00 59.81 85 ALA A N 1
ATOM 651 C CA . ALA A 1 85 ? 9.631 -3.065 -9.376 1.00 59.81 85 ALA A CA 1
ATOM 652 C C . ALA A 1 85 ? 10.407 -2.447 -10.546 1.00 59.81 85 ALA A C 1
ATOM 654 O O . ALA A 1 85 ? 11.267 -1.574 -10.295 1.00 59.81 85 ALA A O 1
#

Radius of gyration: 16.63 Å; chains: 1; bounding box: 32×45×35 Å

Sequence (85 aa):
MGTRWKIAIAFFAVYVFWGMTYLAMRVAVEQIPPYLMAGSRFVLAGMILFVWARGRGDPAPTAQHWRAAAVVGAFLLLGGNASVA

pLDDT: mean 88.83, std 8.15, range [59.81, 97.19]

Secondary structure (DSSP, 8-state):
--HHHHHHHHHHHHHHHHHHHHHHHHHHTTTS-HHHHHHHHHHHHHHHHHHHHHHTTPPPPPHHHHHHHHHHHHHIIIIIISS--